Protein 7ZMX (pdb70)

Radius of gyration: 13.3 Å; Cα contacts (8 Å, |Δi|>4): 172; chains: 2; bounding box: 35×38×29 Å

Solvent-accessible surface area: 6915 Å² total; per-residue (Å²): 189,80,157,68,5,10,16,83,91,72,63,115,70,102,44,12,17,5,55,34,170,126,14,126,50,60,112,0,4,24,27,7,16,24,35,44,127,65,46,217,53,158,31,71,0,26,59,8,53,31,88,94,180,177,97,104,62,3,8,21,82,87,86,60,164,152,42,11,19,17,66,50,179,119,12,108,37,90,110,0,5,38,45,14,16,10,39,86,106,56,43,172,72,155,34,73,1,16,59,8,51,12,91,120,195

B-factor: mean 32.94, std 12.87, range [11.57, 84.51]

GO terms:
  GO:0000812 Swr1 complex (C, IDA)
  GO:0043998 histone H2A acetyltransferase activity (F, IDA)
  GO:0010485 histone H4 acetyltransferase activity (F, IDA)
  GO:0140002 histone H3K4me3 reader activity (F, IDA)
  GO:0005654 nucleoplasm (C, TAS)
  GO:0005654 nucleoplasm (C, IDA)
  GO:0043995 histone H4K5 acetyltransferase activity (F, IDA)
  GO:0043996 histone H4K8 acetyltransferase activity (F, IDA)
  GO:0043997 histone H4K12 acetyltransferase activity (F, IDA)
  GO:0046972 histone H4K16 acetyltransferase activity (F, IDA)
  GO:1905168 positive regulation of double-strand break repair via homologous recombination (P, IDA)
  GO:0051726 regulation of cell cycle (P, IMP)
  GO:0032777 piccolo histone acetyltransferase complex (C, IDA)
  GO:0035267 NuA4 histone acetyltransferase complex (C, IDA)

Secondary structure (DSSP, 8-state):
--EETTTTEE--SSEEE---TT-SS-EEETGGGT-SS--SS----HHHHHHH-/--EETTTTEE---EEEPS-TT-SS-EEETGGGT-SSPPPS----HHHHHHH-

InterPro domains:
  IPR001965 Zinc finger, PHD-type [SM00249] (362-407)
  IPR011011 Zinc finger, FYVE/PHD-type [SSF57903] (344-411)
  IPR013083 Zinc finger, RING/FYVE/PHD-type [G3DSA:3.30.40.10] (353-409)
  IPR019786 Zinc finger, PHD-type, conserved site [PS01359] (363-406)
  IPR019787 Zinc finger, PHD-finger [PS50016] (360-409)
  IPR024610 Inhibitor of growth protein, N-terminal histone-binding [PF12998] (3-104)
  IPR024610 Inhibitor of growth protein, N-terminal histone-binding [SM01408] (3-104)
  IPR028651 ING family [PTHR10333] (1-413)
  IPR042020 ING3, PHD domain [cd15585] (362-406)

Organism: Homo sapiens (NCBI:txid9606)

Structure (mmCIF, N/CA/C/O backbone):
data_7ZMX
#
_entry.id   7ZMX
#
_cell.length_a   40.695
_cell.length_b   40.695
_cell.length_c   100.595
_cell.angle_alpha   90.000
_cell.angle_beta   90.000
_cell.angle_gamma   120.000
#
_symmetry.space_group_name_H-M   'P 31 2 1'
#
loop_
_entity.id
_entity.type
_entity.pdbx_description
1 polymer 'Inhibitor of growth protein 3'
2 non-polymer 'ZINC ION'
3 non-polymer 'CALCIUM ION'
4 water water
#
loop_
_atom_site.group_PDB
_atom_site.id
_atom_site.type_symbol
_atom_site.label_atom_id
_atom_site.label_alt_id
_atom_site.label_comp_id
_atom_site.label_asym_id
_atom_site.label_entity_id
_atom_site.label_seq_id
_atom_site.pdbx_PDB_ins_code
_atom_site.Cartn_x
_atom_site.Cartn_y
_atom_site.Cartn_z
_atom_site.occupancy
_atom_site.B_iso_or_equiv
_atom_site.auth_seq_id
_atom_site.auth_comp_id
_atom_site.auth_asym_id
_atom_site.auth_atom_id
_atom_site.pdbx_PDB_model_num
ATOM 1 N N . GLU A 1 6 ? 34.21039 3.09592 -11.81717 1.000 41.79555 359 GLU A N 1
ATOM 2 C CA . GLU A 1 6 ? 33.84638 3.71420 -13.08066 1.000 41.35813 359 GLU A CA 1
ATOM 3 C C . GLU A 1 6 ? 32.67595 3.01400 -13.78824 1.000 34.87476 359 GLU A C 1
ATOM 4 O O . GLU A 1 6 ? 31.68624 3.66219 -14.07320 1.000 36.21112 359 GLU A O 1
ATOM 15 N N . PRO A 1 7 ? 32.77760 1.71784 -14.09168 1.000 33.31533 360 PRO A N 1
ATOM 16 C CA . PRO A 1 7 ? 31.59707 1.02617 -14.62724 1.000 30.87930 360 PRO A CA 1
ATOM 17 C C . PRO A 1 7 ? 30.42677 1.14653 -13.66783 1.000 26.54784 360 PRO A C 1
ATOM 18 O O . PRO A 1 7 ? 30.58886 1.07070 -12.44727 1.000 25.87491 360 PRO A O 1
ATOM 29 N N . ARG A 1 8 ? 29.24197 1.33628 -14.22482 1.000 23.52927 361 ARG A N 1
ATOM 30 C CA . ARG A 1 8 ? 28.01570 1.30531 -13.44883 1.000 23.11055 361 ARG A CA 1
ATOM 31 C C . ARG A 1 8 ? 27.31839 -0.02930 -13.63127 1.000 19.00249 361 ARG A C 1
ATOM 32 O O . ARG A 1 8 ? 27.35556 -0.64204 -14.71145 1.000 17.60491 361 ARG A O 1
ATOM 53 N N . TYR A 1 9 ? 26.72535 -0.49733 -12.54251 1.000 17.06967 362 TYR A N 1
ATOM 54 C CA . TYR A 1 9 ? 26.13338 -1.81543 -12.46723 1.000 17.11196 362 TYR A CA 1
ATOM 55 C C . TYR A 1 9 ? 24.69453 -1.71900 -11.97658 1.000 16.10666 362 TYR A C 1
ATOM 56 O O . TYR A 1 9 ? 24.21661 -0.64440 -11.63430 1.000 17.03365 362 TYR A O 1
ATOM 74 N N . CYS A 1 10 ? 24.00729 -2.85131 -11.99598 1.000 15.47503 363 CYS A N 1
ATOM 75 C CA . CYS A 1 10 ? 22.75748 -3.03553 -11.29802 1.000 15.68748 363 CYS A CA 1
ATOM 76 C C . CYS A 1 10 ? 21.59739 -2.34452 -11.97372 1.000 15.52338 363 CYS A C 1
ATOM 77 O O . CYS A 1 10 ? 21.76795 -1.67241 -12.98891 1.000 16.60930 363 CYS A O 1
ATOM 84 N N . ILE A 1 11 ? 20.39976 -2.56232 -11.44380 1.000 16.47132 364 ILE A N 1
ATOM 85 C CA . ILE A 1 11 ? 19.24266 -1.78077 -11.85543 1.000 18.35826 364 ILE A CA 1
ATOM 86 C C . ILE A 1 11 ? 19.41870 -0.30875 -11.50549 1.000 18.58820 364 ILE A C 1
ATOM 87 O O . ILE A 1 11 ? 18.89131 0.56088 -12.19738 1.000 18.01455 364 ILE A O 1
ATOM 103 N N . CYS A 1 12 ? 20.16311 -0.00550 -10.43462 1.000 18.12424 365 CYS A N 1
ATOM 104 C CA . CYS A 1 12 ? 20.29038 1.37025 -9.97772 1.000 17.93152 365 CYS A CA 1
ATOM 105 C C . CYS A 1 12 ? 21.32183 2.17860 -10.75208 1.000 18.13337 365 CYS A C 1
ATOM 106 O O . CYS A 1 12 ? 21.39934 3.38304 -10.56787 1.000 20.68768 365 CYS A O 1
ATOM 113 N N . ASN A 1 13 ? 22.14238 1.55377 -11.57797 1.000 16.94456 366 ASN A N 1
ATOM 114 C CA . ASN A 1 13 ? 23.13850 2.24380 -12.37146 1.000 18.75082 366 ASN A CA 1
ATOM 115 C C . ASN A 1 13 ? 24.11416 3.03175 -11.50419 1.000 19.25941 366 ASN A C 1
ATOM 116 O O . ASN A 1 13 ? 24.43271 4.18114 -11.79005 1.000 21.25340 366 ASN A O 1
ATOM 127 N N . GLN A 1 14 ? 24.62994 2.38387 -10.46489 1.000 20.55391 367 GLN A N 1
ATOM 128 C CA . GLN A 1 14 ? 25.69607 2.90933 -9.62683 1.000 20.79098 367 GLN A CA 1
ATOM 129 C C . GLN A 1 14 ? 26.91562 1.99540 -9.67221 1.000 19.93422 367 GLN A C 1
ATOM 130 O O . GLN A 1 14 ? 26.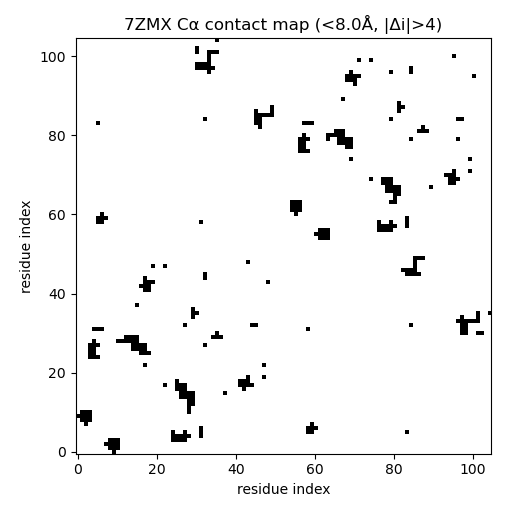85473 0.82144 -10.06003 1.000 19.25196 367 GLN A O 1
ATOM 144 N N . VAL A 1 15 ? 28.04796 2.56497 -9.29553 1.000 21.24554 368 VAL A N 1
ATOM 145 C CA . VAL A 1 15 ? 29.29388 1.80295 -9.26640 1.000 21.40615 368 VAL A CA 1
ATOM 146 C C . VAL A 1 15 ? 29.19640 0.63080 -8.30219 1.000 19.28848 368 VAL A C 1
ATOM 147 O O . VAL A 1 15 ? 28.28732 0.56299 -7.46476 1.000 18.88064 368 VAL A O 1
ATOM 160 N N . SER A 1 16 ? 30.13636 -0.29751 -8.44066 1.000 20.91933 369 SER A N 1
ATOM 161 C CA . SER A 1 16 ? 30.24737 -1.40827 -7.51282 1.000 21.24908 369 SER A CA 1
ATOM 162 C C . SER A 1 16 ? 30.56961 -0.88311 -6.12348 1.000 19.89119 369 SER A C 1
ATOM 163 O O . SER A 1 16 ? 31.49476 -0.10499 -5.95138 1.000 21.88760 369 SER A O 1
ATOM 171 N N . TYR A 1 17 ? 29.78392 -1.29306 -5.14028 1.000 19.49217 370 TYR A N 1
ATOM 172 C CA . TYR A 1 17 ? 30.03622 -0.96333 -3.74838 1.000 19.41845 370 TYR A CA 1
ATOM 173 C C . TYR A 1 17 ? 29.40817 -2.06445 -2.91258 1.000 20.53605 370 TYR A C 1
ATOM 174 O O . TYR A 1 17 ? 28.37550 -2.63354 -3.27486 1.000 20.73287 370 TYR A O 1
ATOM 192 N N . GLY A 1 18 ? 30.04691 -2.35229 -1.79288 1.000 20.87097 371 GLY A N 1
ATOM 193 C CA . GLY A 1 18 ? 29.48549 -3.37588 -0.93561 1.000 21.97032 371 GLY A CA 1
ATOM 194 C C . GLY A 1 18 ? 29.49328 -4.75199 -1.55818 1.000 22.62060 371 GLY A C 1
ATOM 195 O O . GLY A 1 18 ? 30.26574 -5.07076 -2.47575 1.000 23.12405 371 GLY A O 1
ATOM 199 N N . GLU A 1 19 ? 28.59636 -5.57644 -1.03279 1.000 21.95592 372 GLU A N 1
ATOM 200 C CA . GLU A 1 19 ? 28.43186 -6.93920 -1.51216 1.000 21.76198 372 GLU A CA 1
ATOM 201 C C . GLU A 1 19 ? 27.68211 -6.93370 -2.83010 1.000 20.07878 372 GLU A C 1
ATOM 202 O O . GLU A 1 19 ? 26.61053 -6.33224 -2.93674 1.000 20.15588 372 GLU A O 1
ATOM 214 N N . MET A 1 20 ? 28.23750 -7.61777 -3.82587 1.000 21.00869 373 MET A N 1
ATOM 215 C CA . MET A 1 20 ? 27.68238 -7.70222 -5.16913 1.000 20.85025 373 MET A CA 1
ATOM 216 C C . MET A 1 20 ? 27.37908 -9.15646 -5.50525 1.000 20.60847 373 MET A C 1
ATOM 217 O O . MET A 1 20 ? 28.08049 -10.06609 -5.05972 1.000 20.92686 373 MET A O 1
ATOM 231 N N . VAL A 1 21 ? 26.30677 -9.37877 -6.25447 1.000 18.48524 374 VAL A N 1
ATOM 232 C CA . VAL A 1 21 ? 25.93560 -10.70992 -6.69916 1.000 20.40961 374 VAL A CA 1
ATOM 233 C C . VAL A 1 21 ? 25.77803 -10.69887 -8.20899 1.000 21.32763 374 VAL A C 1
ATOM 234 O O . VAL A 1 21 ? 25.33581 -9.71262 -8.80950 1.000 20.04559 374 VAL A O 1
ATOM 247 N N . GLY A 1 22 ? 26.14976 -11.81657 -8.82097 1.000 21.21199 375 GLY A N 1
ATOM 248 C CA . GLY A 1 22 ? 26.05715 -11.99358 -10.25745 1.000 21.02712 375 GLY A CA 1
ATOM 249 C C . GLY A 1 22 ? 24.89236 -12.90657 -10.60470 1.000 23.95003 375 GLY A C 1
ATOM 250 O O . GLY A 1 22 ? 24.74557 -13.98671 -10.02908 1.000 25.45532 375 GLY A O 1
ATOM 254 N N . CYS A 1 23 ? 24.07661 -12.46159 -11.55217 1.000 24.05531 376 CYS A N 1
ATOM 255 C CA . CYS A 1 23 ? 22.97973 -13.29124 -12.03507 1.000 23.20964 376 CYS A CA 1
ATOM 256 C C . CYS A 1 23 ? 23.53287 -14.44587 -12.85112 1.000 24.09896 376 CYS A C 1
ATOM 257 O O . CYS A 1 23 ? 24.43953 -14.26667 -13.66954 1.000 25.20706 376 CYS A O 1
ATOM 264 N N . ASP A 1 24 ? 22.95957 -15.62653 -12.65439 1.000 23.82425 377 ASP A N 1
ATOM 265 C CA . ASP A 1 24 ? 23.46389 -16.83760 -13.29670 1.000 25.30993 377 ASP A CA 1
ATOM 266 C C . ASP A 1 24 ? 22.73065 -17.16569 -14.58697 1.000 28.66661 377 ASP A C 1
ATOM 267 O O . ASP A 1 24 ? 23.01529 -18.18597 -15.20836 1.000 29.52638 377 ASP A O 1
ATOM 276 N N . ASN A 1 25 ? 21.80719 -16.31174 -15.00507 1.000 29.56689 378 ASN A N 1
ATOM 277 C CA . ASN A 1 25 ? 21.22039 -16.38944 -16.33444 1.000 32.82067 378 ASN A CA 1
ATOM 278 C C . ASN A 1 25 ? 22.18766 -15.77109 -17.33368 1.000 33.04098 378 ASN A C 1
ATOM 279 O O . ASN A 1 25 ? 22.58101 -14.60765 -17.19722 1.000 33.18590 378 ASN A O 1
ATOM 290 N N . GLN A 1 26 ? 22.57485 -16.54719 -18.33982 1.000 37.64489 379 GLN A N 1
ATOM 291 C CA . GLN A 1 26 ? 23.59095 -16.07718 -19.27125 1.000 42.29889 379 GLN A CA 1
ATOM 292 C C . GLN A 1 26 ? 23.13655 -14.90032 -20.11074 1.000 41.94232 379 GLN A C 1
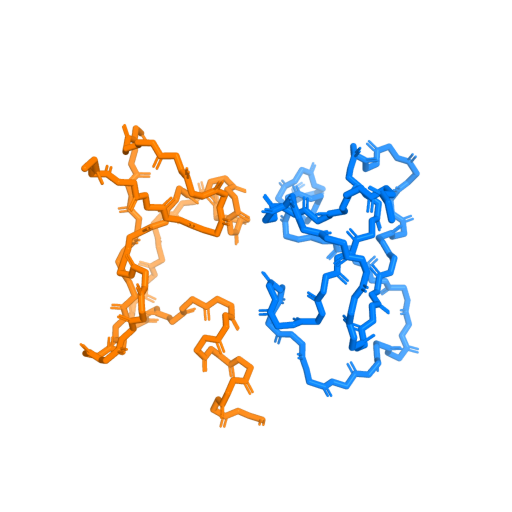ATOM 293 O O . GLN A 1 26 ? 23.98046 -14.17654 -20.64667 1.000 45.70700 379 GLN A O 1
ATOM 307 N N . ASP A 1 27 ? 21.83571 -14.69148 -20.24981 1.000 41.17939 380 ASP A N 1
ATOM 308 C CA . ASP A 1 27 ? 21.31210 -13.60325 -21.05842 1.000 42.87097 380 ASP A CA 1
ATOM 309 C C . ASP A 1 27 ? 20.86388 -12.41320 -20.22598 1.000 39.52603 380 ASP A C 1
ATOM 310 O O . ASP A 1 27 ? 20.19904 -11.51930 -20.75273 1.000 38.74894 380 ASP A O 1
ATOM 319 N N . CYS A 1 28 ? 21.20134 -12.38630 -18.94580 1.000 36.41621 381 CYS A N 1
ATOM 320 C CA . CYS A 1 28 ? 20.86982 -11.24998 -18.10747 1.000 30.92759 381 CYS A CA 1
ATOM 321 C C . CYS A 1 28 ? 21.46788 -9.98206 -18.70037 1.000 28.48805 381 CYS A C 1
ATOM 322 O O . CYS A 1 28 ? 22.68478 -9.92254 -18.93142 1.000 28.83285 381 CYS A O 1
ATOM 329 N N . PRO A 1 29 ? 20.66975 -8.95484 -18.94967 1.000 25.56946 382 PRO A N 1
ATOM 330 C CA . PRO A 1 29 ? 21.24257 -7.70742 -19.46773 1.000 24.56002 382 PRO A CA 1
ATOM 331 C C . PRO A 1 29 ? 22.14708 -6.97392 -18.49891 1.000 22.66644 382 PRO A C 1
ATOM 332 O O . PRO A 1 29 ? 23.04769 -6.24865 -18.94427 1.000 24.76800 382 PRO A O 1
ATOM 343 N N . ILE A 1 30 ? 21.94991 -7.13325 -17.19467 1.000 22.53528 383 ILE A N 1
ATOM 344 C CA . ILE A 1 30 ? 22.60894 -6.29382 -16.20634 1.000 21.69874 383 ILE A CA 1
ATOM 345 C C . ILE A 1 30 ? 23.77168 -7.02071 -15.53895 1.000 23.40015 383 ILE A C 1
ATOM 346 O O . ILE A 1 30 ? 24.82427 -6.42099 -15.30584 1.000 23.93967 383 ILE A O 1
ATOM 362 N N . GLU A 1 31 ? 23.57636 -8.31024 -15.21097 1.000 24.56790 384 GLU A N 1
ATOM 363 C CA . GLU A 1 31 ? 24.62694 -9.20818 -14.73675 1.000 25.99508 384 GLU A CA 1
ATOM 364 C C . GLU A 1 31 ? 24.97960 -9.01623 -13.26357 1.000 22.49766 384 GLU A C 1
ATOM 365 O O . GLU A 1 31 ? 24.96053 -9.98710 -12.50606 1.000 23.96245 384 GLU A O 1
ATOM 377 N N . TRP A 1 32 ? 25.30111 -7.79974 -12.83606 1.000 20.23801 385 TRP A N 1
ATOM 378 C CA . TRP A 1 32 ? 25.84850 -7.56874 -11.50038 1.000 18.97808 385 TRP A CA 1
ATOM 379 C C . TRP A 1 32 ? 24.97060 -6.59915 -10.73281 1.000 17.98782 385 TRP A C 1
ATOM 380 O O . TRP A 1 32 ? 24.60183 -5.55516 -11.25882 1.000 17.71427 385 TRP A O 1
ATOM 401 N N . PHE A 1 33 ? 24.65476 -6.94940 -9.48002 1.000 17.71867 386 PHE A N 1
ATOM 402 C CA . PHE A 1 33 ? 23.70054 -6.21252 -8.67441 1.000 17.89518 386 PHE A CA 1
ATOM 403 C C . PHE A 1 33 ? 24.22063 -6.02217 -7.26821 1.000 16.61875 386 PHE A C 1
ATOM 404 O O . PHE A 1 33 ? 24.92107 -6.86631 -6.72466 1.000 17.02149 386 PHE A O 1
ATOM 421 N N . HIS A 1 34 ? 23.86523 -4.90486 -6.66865 1.000 16.66209 387 HIS A N 1
ATOM 422 C CA . HIS A 1 34 ? 24.12985 -4.73228 -5.24021 1.000 15.95924 387 HIS A CA 1
ATOM 423 C C . HIS A 1 34 ? 23.16038 -5.57841 -4.43872 1.000 16.44758 387 HIS A C 1
ATOM 424 O O . HIS A 1 34 ? 21.97299 -5.63539 -4.76859 1.000 17.56884 387 HIS A O 1
ATOM 438 N N . TYR A 1 35 ? 23.64444 -6.19459 -3.35365 1.000 16.90516 388 TYR A N 1
ATOM 439 C CA . TYR A 1 35 ? 22.77715 -7.06556 -2.56419 1.000 18.84877 388 TYR A CA 1
ATOM 440 C C . TYR A 1 35 ? 21.47091 -6.36413 -2.19477 1.000 19.48490 388 TYR A C 1
ATOM 441 O O . TYR A 1 35 ? 20.38427 -6.92704 -2.35819 1.000 19.67287 388 TYR A O 1
ATOM 459 N N . GLY A 1 36 ? 21.56419 -5.12889 -1.68795 1.000 18.90483 389 GLY A N 1
ATOM 460 C CA . GLY A 1 36 ? 20.37317 -4.44104 -1.20457 1.000 20.21813 389 GLY A CA 1
ATOM 461 C C . GLY A 1 36 ? 19.34391 -4.20386 -2.28806 1.000 19.86186 389 GLY A C 1
ATOM 462 O O . GLY A 1 36 ? 18.13798 -4.28692 -2.03331 1.000 21.21210 389 GLY A O 1
ATOM 466 N N . CYS A 1 37 ? 19.80082 -3.88423 -3.50577 1.000 18.79432 390 CYS A N 1
ATOM 467 C CA . CYS A 1 37 ? 18.89010 -3.60346 -4.60037 1.000 17.76929 390 CYS A CA 1
ATOM 468 C C . CYS A 1 37 ? 18.07761 -4.81725 -5.01850 1.000 18.95274 390 CYS A C 1
ATOM 469 O O . CYS A 1 37 ? 17.08591 -4.65186 -5.73884 1.000 18.50754 390 CYS A O 1
ATOM 476 N N . VAL A 1 38 ? 18.47689 -6.01511 -4.58275 1.000 18.85990 391 VAL A N 1
ATOM 477 C CA . VAL A 1 38 ? 17.76592 -7.22925 -4.93767 1.000 19.31050 391 VAL A CA 1
ATOM 478 C C . VAL A 1 38 ? 17.32092 -7.99507 -3.70073 1.000 18.99701 391 VAL A C 1
ATOM 479 O O . VAL A 1 38 ? 16.94730 -9.15165 -3.79353 1.000 22.18558 391 VAL A O 1
ATOM 492 N N . GLY A 1 39 ? 17.34825 -7.35077 -2.53091 1.000 19.72272 392 GLY A N 1
ATOM 493 C CA . GLY A 1 39 ? 16.76020 -7.93610 -1.33877 1.000 20.95484 392 GLY A CA 1
ATOM 494 C C . GLY A 1 39 ? 17.58882 -8.96068 -0.61509 1.000 21.29674 392 GLY A C 1
ATOM 495 O O . GLY A 1 39 ? 17.03105 -9.70469 0.19236 1.000 23.67433 392 GLY A O 1
ATOM 499 N N . LEU A 1 40 ? 18.88952 -9.03546 -0.87527 1.000 21.69781 393 LEU A N 1
ATOM 500 C CA . LEU A 1 40 ? 19.75405 -10.01578 -0.23534 1.000 22.41757 393 LEU A CA 1
ATOM 501 C C . LEU A 1 40 ? 20.49627 -9.42295 0.95252 1.000 22.93522 393 LEU A C 1
ATOM 502 O O . LEU A 1 40 ? 20.86285 -8.24946 0.95274 1.000 23.17900 393 LEU A O 1
ATOM 518 N N . THR A 1 41 ? 20.74966 -10.26330 1.95991 1.000 26.62121 394 THR A N 1
ATOM 519 C CA . THR A 1 41 ? 21.66381 -9.90401 3.02985 1.000 31.79102 394 THR A CA 1
ATOM 520 C C . THR A 1 41 ? 22.84654 -10.85159 3.12242 1.000 35.02671 394 THR A C 1
ATOM 521 O O . THR A 1 41 ? 23.83764 -10.53008 3.79769 1.000 38.31695 394 THR A O 1
ATOM 532 N N . GLU A 1 42 ? 22.77609 -12.00557 2.47609 1.000 34.84263 395 GLU A N 1
ATOM 533 C CA . GLU A 1 42 ? 23.85118 -12.98117 2.54698 1.000 37.16510 395 GLU A CA 1
ATOM 534 C C . GLU A 1 42 ? 24.02658 -13.62176 1.17862 1.000 32.88179 395 GLU A C 1
ATOM 535 O O . GLU A 1 42 ? 23.09777 -13.66150 0.36274 1.000 31.20651 395 GLU A O 1
ATOM 547 N N . ALA A 1 43 ? 25.23524 -14.09629 0.94107 1.000 30.81962 396 ALA A N 1
ATOM 548 C CA . ALA A 1 43 ? 25.58434 -14.68893 -0.33507 1.000 30.04845 396 ALA A CA 1
ATOM 549 C C . ALA A 1 43 ? 24.68103 -15.87328 -0.64394 1.000 28.69449 396 ALA A C 1
ATOM 550 O O . ALA A 1 43 ? 24.46147 -16.72508 0.22637 1.000 29.05083 396 ALA A O 1
ATOM 557 N N . PRO A 1 44 ? 24.14526 -15.96643 -1.85494 1.000 29.15515 397 PRO A N 1
ATOM 558 C CA . PRO A 1 44 ? 23.32631 -17.13108 -2.21084 1.000 28.61082 397 PRO A CA 1
ATOM 559 C C . PRO A 1 44 ? 24.12145 -18.42393 -2.09357 1.000 25.94562 397 PRO A C 1
ATOM 560 O O . PRO A 1 44 ? 25.32241 -18.47085 -2.38234 1.000 26.46690 397 PRO A O 1
ATOM 571 N N . LYS A 1 45 ? 23.44135 -19.48155 -1.66297 1.000 23.89894 398 LYS A N 1
ATOM 572 C CA . LYS A 1 45 ? 24.10967 -20.75687 -1.42494 1.000 21.36336 398 LYS A CA 1
ATOM 573 C C . LYS A 1 45 ? 24.14591 -21.64063 -2.66170 1.000 21.87052 398 LYS A C 1
ATOM 574 O O . LYS A 1 45 ? 24.83488 -22.66370 -2.66561 1.000 20.62411 398 LYS A O 1
ATOM 593 N N . GLY A 1 46 ? 23.44516 -21.25890 -3.70730 1.000 21.15468 399 GLY A N 1
ATOM 594 C CA . GLY A 1 46 ? 23.56398 -21.89060 -4.99440 1.000 22.47691 399 GLY A CA 1
ATOM 595 C C . GLY A 1 46 ? 23.40222 -20.88134 -6.10742 1.000 22.79882 399 GLY A C 1
ATOM 596 O O . GLY A 1 46 ? 23.63645 -19.68490 -5.89996 1.000 23.53948 399 GLY A O 1
ATOM 600 N N . LYS A 1 47 ? 23.03489 -21.33497 -7.30049 1.000 22.14122 400 LYS A N 1
ATOM 601 C CA . LYS A 1 47 ? 22.80841 -20.39537 -8.38964 1.000 23.57056 400 LYS A CA 1
ATOM 602 C C . LYS A 1 47 ? 21.73794 -19.38694 -7.99077 1.000 22.34842 400 LYS A C 1
ATOM 603 O O . LYS A 1 47 ? 20.80064 -19.69984 -7.25428 1.000 23.51710 400 LYS A O 1
ATOM 622 N N . TRP A 1 48 ? 21.89499 -18.16418 -8.46939 1.000 22.43995 401 TRP A N 1
ATOM 623 C CA . TRP A 1 48 ? 20.99729 -17.06590 -8.15460 1.000 22.25087 401 TRP A CA 1
ATOM 624 C C . TRP A 1 48 ? 20.59675 -16.37611 -9.44929 1.000 21.00551 401 TRP A C 1
ATOM 625 O O . TRP A 1 48 ? 21.43306 -16.12963 -10.32350 1.000 21.05599 401 TRP A O 1
ATOM 646 N N . TYR A 1 49 ? 19.30913 -16.04953 -9.55463 1.000 22.73278 402 TYR A N 1
ATOM 647 C CA . TYR A 1 49 ? 18.74499 -15.34083 -10.69748 1.000 23.19183 402 TYR A CA 1
ATOM 648 C C . TYR A 1 49 ? 18.12152 -14.04740 -10.19232 1.000 24.14190 402 TYR A C 1
ATOM 649 O O . TYR A 1 49 ? 17.42602 -14.04821 -9.17184 1.000 24.50952 402 TYR A O 1
ATOM 667 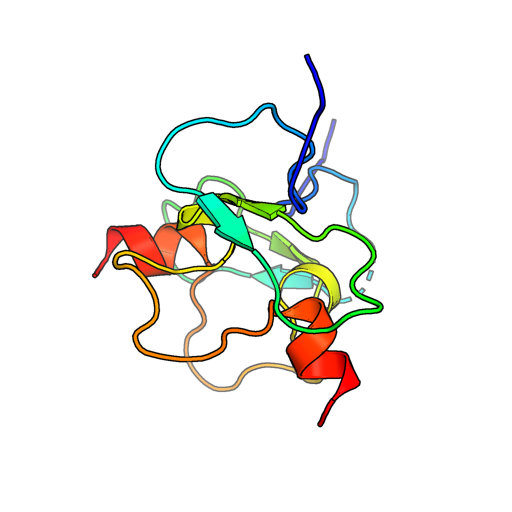N N . CYS A 1 50 ? 18.41641 -12.94697 -10.87601 1.000 23.85823 403 CYS A N 1
ATOM 668 C CA . CYS A 1 50 ? 17.95174 -11.63720 -10.47668 1.000 23.12865 403 CYS A CA 1
ATOM 669 C C . CYS A 1 50 ? 16.43960 -11.57493 -10.62798 1.000 24.51428 403 CYS A C 1
ATOM 670 O O . CYS A 1 50 ? 15.82873 -12.45977 -11.23947 1.000 25.11280 403 CYS A O 1
ATOM 677 N N . PRO A 1 51 ? 15.80142 -10.54282 -10.05603 1.000 25.14662 404 PRO A N 1
ATOM 678 C CA . PRO A 1 51 ? 14.32792 -10.47597 -10.13715 1.000 25.50065 404 PRO A CA 1
ATOM 679 C C . PRO A 1 51 ? 13.79523 -10.39923 -11.56238 1.000 26.06413 404 PRO A C 1
ATOM 680 O O . PRO A 1 51 ? 12.77219 -11.02913 -11.88841 1.000 27.41998 404 PRO A O 1
ATOM 691 N N . GLN A 1 52 ? 14.47829 -9.65515 -12.43616 1.000 26.03073 405 GLN A N 1
ATOM 692 C CA . GLN A 1 52 ? 14.02503 -9.53679 -13.81817 1.000 27.47431 405 GLN A CA 1
ATOM 693 C C . GLN A 1 52 ? 14.15770 -10.86535 -14.55536 1.000 27.50888 405 GLN A C 1
ATOM 694 O O . GLN A 1 52 ? 13.23415 -11.28202 -15.26881 1.000 30.72612 405 GLN A O 1
ATOM 708 N N . CYS A 1 53 ? 15.27568 -11.57924 -14.35000 1.000 26.47473 406 CYS A N 1
ATOM 709 C CA . CYS A 1 53 ? 15.43470 -12.87829 -14.99314 1.000 27.01237 406 CYS A CA 1
ATOM 710 C C . CYS A 1 53 ? 14.51997 -13.92337 -14.37959 1.000 29.55858 406 CYS A C 1
ATOM 711 O O . CYS A 1 53 ? 14.03925 -14.81683 -15.07872 1.000 31.20433 406 CYS A O 1
ATOM 718 N N . THR A 1 54 ? 14.28557 -13.84324 -13.07574 1.000 29.45100 407 THR A N 1
ATOM 719 C CA . THR A 1 54 ? 13.29896 -14.71343 -12.45107 1.000 30.13275 407 THR A CA 1
ATOM 720 C C . THR A 1 54 ? 11.91850 -14.52722 -13.07386 1.000 29.50320 407 THR A C 1
ATOM 721 O O . THR A 1 54 ? 11.20844 -15.50947 -13.33355 1.000 30.83518 407 THR A O 1
ATOM 732 N N . ALA A 1 55 ? 11.52805 -13.27785 -13.33354 1.000 30.17688 408 ALA A N 1
ATOM 733 C CA . ALA A 1 55 ? 10.26064 -13.02834 -14.01345 1.000 32.41478 408 ALA A CA 1
ATOM 734 C C . ALA A 1 55 ? 10.26944 -13.60598 -15.42656 1.000 34.10204 408 ALA A C 1
ATOM 735 O O . ALA A 1 55 ? 9.26112 -14.14880 -15.89943 1.000 35.85770 408 ALA A O 1
ATOM 742 N N . ALA A 1 56 ? 11.41104 -13.51172 -16.11072 1.000 35.60290 409 ALA A N 1
ATOM 743 C CA . ALA A 1 56 ? 11.50219 -14.04680 -17.46491 1.000 38.48334 409 ALA A CA 1
ATOM 744 C C . ALA A 1 56 ? 11.56975 -15.57198 -17.51293 1.000 39.58102 409 ALA A C 1
ATOM 745 O O . ALA A 1 56 ? 11.30268 -16.14883 -18.57187 1.000 42.56420 409 ALA A O 1
ATOM 752 N N . MET A 1 57 ? 11.93617 -16.24298 -16.41927 1.000 37.54184 410 MET A N 1
ATOM 753 C CA . MET A 1 57 ? 12.05354 -17.69316 -16.43934 1.000 39.22711 410 MET A CA 1
ATOM 754 C C . MET A 1 57 ? 10.80573 -18.43073 -15.98590 1.000 43.84231 410 MET A C 1
ATOM 755 O O . MET A 1 57 ? 10.70580 -19.64126 -16.20665 1.000 45.68674 410 MET A O 1
ATOM 769 N N . LYS A 1 58 ? 9.85897 -17.75431 -15.35112 1.000 49.08065 411 LYS A N 1
ATOM 770 C CA . LYS A 1 58 ? 8.65528 -18.43152 -14.88104 1.000 55.99662 411 LYS A CA 1
ATOM 771 C C . LYS A 1 58 ? 7.71673 -18.78666 -16.02716 1.000 56.72788 411 LYS A C 1
ATOM 772 O O . LYS A 1 58 ? 8.03692 -19.60716 -16.89498 1.000 57.55159 411 LYS A O 1
ATOM 792 N N . GLU B 1 6 ? 12.23906 16.93449 -9.62763 1.000 55.40062 359 GLU B N 1
ATOM 793 C CA . GLU B 1 6 ? 11.99860 15.86838 -10.60983 1.000 56.41769 359 GLU B CA 1
ATOM 794 C C . GLU B 1 6 ? 11.37129 14.64086 -9.93834 1.000 53.96130 359 GLU B C 1
ATOM 795 O O . GLU B 1 6 ? 11.92539 14.08842 -8.99161 1.000 54.01472 359 GLU B O 1
ATOM 806 N N . PRO B 1 7 ? 10.19368 14.21299 -10.42641 1.000 51.77520 360 PRO B N 1
ATOM 807 C CA . PRO B 1 7 ? 9.47425 13.10459 -9.74442 1.000 48.21801 360 PRO B CA 1
ATOM 808 C C . PRO B 1 7 ? 9.95149 11.72037 -10.16596 1.000 41.10226 360 PRO B C 1
ATOM 809 O O . PRO B 1 7 ? 9.26914 11.01298 -10.92066 1.000 39.82262 360 PRO B O 1
ATOM 820 N N . ARG B 1 8 ? 11.13130 11.31683 -9.67908 1.000 37.10291 361 ARG B N 1
ATOM 821 C CA . ARG B 1 8 ? 11.71386 10.02219 -10.03046 1.000 32.95751 361 ARG B CA 1
ATOM 822 C C . ARG B 1 8 ? 11.49326 8.97444 -8.94817 1.000 31.63781 361 ARG B C 1
ATOM 823 O O . ARG B 1 8 ? 11.46420 9.26672 -7.74555 1.000 34.21684 361 ARG B O 1
ATOM 844 N N . TYR B 1 9 ? 11.35515 7.73605 -9.39238 1.000 28.43535 362 TYR B N 1
ATOM 845 C CA . TYR B 1 9 ? 10.99150 6.66117 -8.49698 1.000 25.60301 362 TYR B CA 1
ATOM 846 C C . TYR B 1 9 ? 11.74069 5.39945 -8.87601 1.000 26.68073 362 TYR B C 1
ATOM 847 O O . TYR B 1 9 ? 12.51180 5.36404 -9.82964 1.000 26.74644 362 TYR B O 1
ATOM 865 N N . CYS B 1 10 ? 11.48035 4.36044 -8.09979 1.000 24.79120 363 CYS B N 1
ATOM 866 C CA . CYS B 1 10 ? 11.97596 3.00485 -8.31042 1.000 23.48795 363 CYS B CA 1
ATOM 867 C C . CYS B 1 10 ? 13.46891 2.90917 -8.05800 1.000 24.21206 363 CYS B C 1
ATOM 868 O O . CYS B 1 10 ? 14.15329 3.92703 -7.90768 1.000 25.65579 363 CYS B O 1
ATOM 875 N N . ILE B 1 11 ? 13.96961 1.67859 -7.97705 1.000 24.46965 364 ILE B N 1
ATOM 876 C CA . ILE B 1 11 ? 15.41184 1.46610 -7.88860 1.000 24.14495 364 ILE B CA 1
ATOM 877 C C . ILE B 1 11 ? 16.09995 2.08900 -9.08193 1.000 23.62189 364 ILE B C 1
ATOM 878 O O . ILE B 1 11 ? 17.24801 2.53286 -8.98536 1.000 24.29234 364 ILE B O 1
ATOM 894 N N . CYS B 1 12 ? 15.43349 2.10293 -10.23340 1.000 22.95862 365 CYS B N 1
ATOM 895 C CA . CYS B 1 12 ? 16.06499 2.63256 -11.43068 1.000 23.49716 365 CYS B CA 1
ATOM 896 C C . CYS B 1 12 ? 16.14323 4.15855 -11.43653 1.000 23.84722 365 CYS B C 1
ATOM 897 O O . CYS B 1 12 ? 16.93369 4.72312 -12.20852 1.000 24.29083 365 CYS B O 1
ATOM 904 N N . ASN B 1 13 ? 15.33688 4.83034 -10.60612 1.000 26.34286 366 ASN B N 1
ATOM 905 C CA . ASN B 1 13 ? 15.36523 6.28931 -10.49423 1.000 26.34536 366 ASN B CA 1
ATOM 906 C C . ASN B 1 13 ? 14.89145 6.97594 -11.77852 1.000 28.19980 366 ASN B C 1
ATOM 907 O O . ASN B 1 13 ? 15.52842 7.90046 -12.27406 1.000 29.72487 366 ASN B O 1
ATOM 918 N N . GLN B 1 14 ? 13.73804 6.53751 -12.28669 1.000 27.16400 367 GLN B N 1
ATOM 919 C CA . GLN B 1 14 ? 13.12243 7.10850 -13.47892 1.000 26.32094 367 GLN B CA 1
ATOM 920 C C . GLN B 1 14 ? 11.67955 7.50350 -13.17478 1.000 27.83709 367 GLN B C 1
ATOM 921 O O . GLN B 1 14 ? 11.15902 7.20326 -12.11215 1.000 28.49287 367 GLN B O 1
ATOM 935 N N . VAL B 1 15 ? 11.02203 8.21312 -14.10393 1.000 30.41652 368 VAL B N 1
ATOM 936 C CA . VAL B 1 15 ? 9.63191 8.64075 -13.84846 1.000 32.97943 368 VAL B CA 1
ATOM 937 C C . VAL B 1 15 ? 8.69258 7.42872 -13.86550 1.000 36.51750 368 VAL B C 1
ATOM 938 O O . VAL B 1 15 ? 9.01571 6.35916 -14.40149 1.000 36.56377 368 VAL B O 1
ATOM 951 N N . SER B 1 16 ? 7.49780 7.61393 -13.29263 1.000 38.04887 369 SER B N 1
ATOM 952 C CA . SER B 1 16 ? 6.53155 6.52884 -13.16968 1.000 41.91577 369 SER B CA 1
ATOM 953 C C . SER B 1 16 ? 5.97691 6.11300 -14.53153 1.000 44.08387 369 SER B C 1
ATOM 954 O O . SER B 1 16 ? 5.85080 6.93062 -15.44698 1.000 44.66828 369 SER B O 1
ATOM 962 N N . TYR B 1 17 ? 5.62249 4.82411 -14.65150 1.000 45.37410 370 TYR B N 1
ATOM 963 C CA . TYR B 1 17 ? 4.93653 4.30546 -15.84856 1.000 44.06490 370 TYR B CA 1
ATOM 964 C C . TYR B 1 17 ? 4.40947 2.86874 -15.7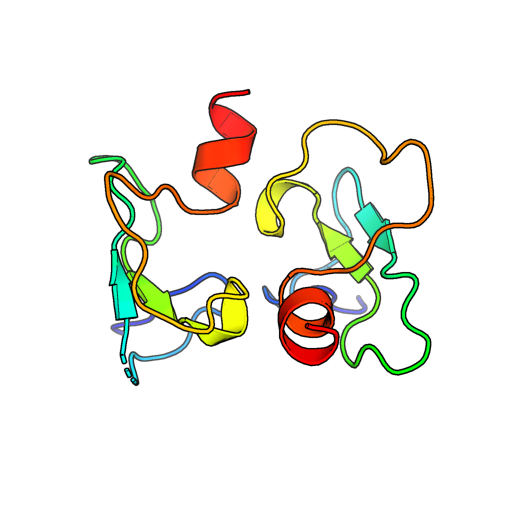2760 1.000 39.53563 370 TYR B C 1
ATOM 965 O O . TYR B 1 17 ? 4.90079 2.05098 -14.94288 1.000 35.89339 370 TYR B O 1
ATOM 983 N N . GLU B 1 19 ? 2.11190 0.58267 -14.37494 1.000 52.53222 372 GLU B N 1
ATOM 984 C CA . GLU B 1 19 ? 1.73903 0.19020 -13.01551 1.000 53.10004 372 GLU B CA 1
ATOM 985 C C . GLU B 1 19 ? 2.92639 0.27379 -12.05545 1.000 46.13668 372 GLU B C 1
ATOM 986 O O . GLU B 1 19 ? 4.00748 -0.27478 -12.32683 1.000 46.42445 372 GLU B O 1
ATOM 997 N N . MET B 1 20 ? 2.70810 0.94551 -10.92501 1.000 38.11173 373 MET B N 1
ATOM 998 C CA . MET B 1 20 ? 3.70157 1.06296 -9.87242 1.000 33.27650 373 MET B CA 1
ATOM 999 C C . MET B 1 20 ? 3.19148 0.30186 -8.65668 1.000 27.27786 373 MET B C 1
ATOM 1000 O O . MET B 1 20 ? 1.99567 0.33841 -8.34274 1.000 26.01192 373 MET B O 1
ATOM 1014 N N . VAL B 1 21 ? 4.08907 -0.37926 -7.97912 1.000 25.65957 374 VAL B N 1
ATOM 1015 C CA . VAL B 1 21 ? 3.79809 -0.97790 -6.68355 1.000 23.68167 374 VAL B CA 1
ATOM 1016 C C . VAL B 1 21 ? 4.38504 -0.08237 -5.59979 1.000 21.77742 374 VAL B C 1
ATOM 1017 O O . VAL B 1 21 ? 5.48894 0.44968 -5.73955 1.000 20.69334 374 VAL B O 1
ATOM 1030 N N . GLY B 1 22 ? 3.66238 0.06368 -4.49367 1.000 20.53475 375 GLY B N 1
ATOM 1031 C CA . GLY B 1 22 ? 4.10971 0.89491 -3.38966 1.000 19.91378 375 GLY B CA 1
ATOM 1032 C C . GLY B 1 22 ? 4.67395 0.06784 -2.24573 1.000 19.83928 375 GLY B C 1
ATOM 1033 O O . GLY B 1 22 ? 4.09451 -0.94823 -1.84369 1.000 19.82441 375 GLY B O 1
ATOM 1037 N N . CYS B 1 23 ? 5.81631 0.51247 -1.72831 1.000 18.85852 376 CYS B N 1
ATOM 1038 C CA . CYS B 1 23 ? 6.40736 -0.14533 -0.57155 1.000 19.26143 376 CYS B CA 1
ATOM 1039 C C . CYS B 1 23 ? 5.61800 0.18336 0.68996 1.000 19.39916 376 CYS B C 1
ATOM 1040 O O . CYS B 1 23 ? 5.20786 1.31968 0.90653 1.000 19.18042 376 CYS B O 1
ATOM 1047 N N . ASP B 1 24 ? 5.41637 -0.80541 1.53732 1.000 17.49044 377 ASP B N 1
ATOM 1048 C CA . ASP B 1 24 ? 4.58202 -0.64290 2.71434 1.000 17.94855 377 ASP B CA 1
ATOM 1049 C C . ASP B 1 24 ? 5.38441 -0.18884 3.92645 1.000 18.27913 377 ASP B C 1
ATOM 1050 O O . ASP B 1 24 ? 4.81072 -0.04320 5.01023 1.000 18.59520 377 ASP B O 1
ATOM 1059 N N . ASN B 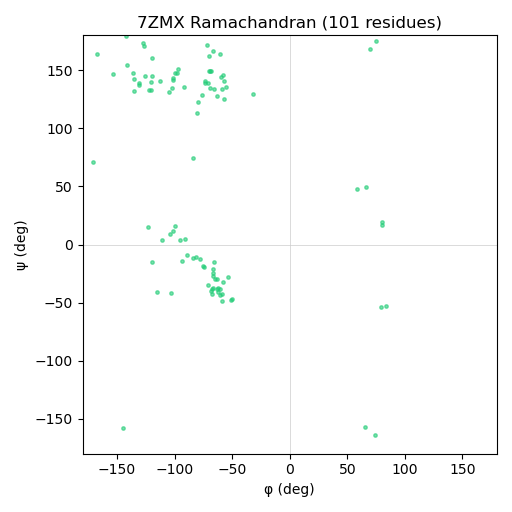1 25 ? 6.67617 0.09250 3.76359 1.000 18.22366 378 ASN B N 1
ATOM 1060 C CA . ASN B 1 25 ? 7.44133 0.75283 4.80752 1.000 18.54415 378 ASN B CA 1
ATOM 1061 C C . ASN B 1 25 ? 7.13328 2.24053 4.72146 1.000 18.52400 378 ASN B C 1
ATOM 1062 O O . ASN B 1 25 ? 7.50034 2.89453 3.74585 1.000 17.72301 378 ASN B O 1
ATOM 1073 N N . GLN B 1 26 ? 6.47046 2.78546 5.74714 1.000 19.95473 379 GLN B N 1
ATOM 1074 C CA . GLN B 1 26 ? 6.14278 4.20445 5.76111 1.000 19.71206 379 GLN B CA 1
ATOM 1075 C C . GLN B 1 26 ? 7.38130 5.06505 5.54003 1.000 20.18516 379 GLN B C 1
ATOM 1076 O O . GLN B 1 26 ? 7.27383 6.18493 5.02377 1.000 20.62631 379 GLN B O 1
ATOM 1090 N N . ASP B 1 27 ? 8.56017 4.56813 5.92213 1.000 19.92942 380 ASP B N 1
ATOM 1091 C CA . ASP B 1 27 ? 9.79915 5.32229 5.82317 1.000 21.88269 380 ASP B CA 1
ATOM 1092 C C . ASP B 1 27 ? 10.62163 4.93668 4.60321 1.000 21.81257 380 ASP B C 1
ATOM 1093 O O . ASP B 1 27 ? 11.78473 5.33142 4.50210 1.000 23.74653 380 ASP B O 1
ATOM 1102 N N . CYS B 1 28 ? 10.01853 4.24936 3.63776 1.000 20.70353 381 CYS B N 1
ATOM 1103 C CA . CYS B 1 28 ? 10.75221 3.88812 2.43308 1.000 20.49129 381 CYS B CA 1
ATOM 1104 C C . CYS B 1 28 ? 11.35510 5.11733 1.76322 1.000 22.31235 381 CYS B C 1
ATOM 1105 O O . CYS B 1 28 ? 10.68622 6.14300 1.62980 1.000 21.77025 381 CYS B O 1
ATOM 1112 N N . PRO B 1 29 ? 12.61277 5.05141 1.32777 1.000 23.46051 382 PRO B N 1
ATOM 1113 C CA . PRO B 1 29 ? 13.19800 6.22340 0.66430 1.000 25.66602 382 PRO B CA 1
ATOM 1114 C C . PRO B 1 29 ? 12.76633 6.41860 -0.77366 1.000 23.87055 382 PRO B C 1
ATOM 1115 O O . PRO B 1 29 ? 13.03909 7.48859 -1.33697 1.000 25.93928 382 PRO B O 1
ATOM 1126 N N . ILE B 1 30 ? 12.12774 5.42325 -1.38227 1.000 22.42027 383 ILE B N 1
ATOM 1127 C CA . ILE B 1 30 ? 11.77462 5.46249 -2.79112 1.000 21.95088 383 ILE B CA 1
ATOM 1128 C C . ILE B 1 30 ? 10.26376 5.46096 -3.02628 1.000 22.94872 383 ILE B C 1
ATOM 1129 O O . ILE B 1 30 ? 9.76809 6.20325 -3.88227 1.000 23.42972 383 ILE B O 1
ATOM 1145 N N . GLU B 1 31 ? 9.52198 4.65839 -2.27003 1.000 20.43078 384 GLU B N 1
ATOM 1146 C CA . GLU B 1 31 ? 8.05543 4.63478 -2.23580 1.000 19.91036 384 GLU B CA 1
ATOM 1147 C C . GLU B 1 31 ? 7.38912 3.80401 -3.31713 1.000 19.77405 384 GLU B C 1
ATOM 1148 O O . GLU B 1 31 ? 6.53782 2.98010 -2.99736 1.000 19.20453 384 GLU B O 1
ATOM 1160 N N . TRP B 1 32 ? 7.72751 4.04814 -4.58679 1.000 19.51478 385 TRP B N 1
ATOM 1161 C CA . TRP B 1 32 ? 7.01991 3.46320 -5.71783 1.000 20.64210 385 TRP B CA 1
ATOM 1162 C C . TRP B 1 32 ? 8.01992 2.86663 -6.69158 1.000 19.52896 385 TRP B C 1
ATOM 1163 O O . TRP B 1 32 ? 9.06197 3.46716 -6.94894 1.000 20.59565 385 TRP B O 1
ATOM 1184 N N . PHE B 1 33 ? 7.67159 1.68920 -7.22776 1.000 20.76326 386 PHE B N 1
ATOM 1185 C CA . PHE B 1 33 ? 8.56469 0.87349 -8.03388 1.000 21.82702 386 PHE B CA 1
ATOM 1186 C C . PHE B 1 33 ? 7.85365 0.34680 -9.26968 1.000 23.80731 386 PHE B C 1
ATOM 1187 O O . PHE B 1 33 ? 6.66421 0.00418 -9.22160 1.000 24.89684 386 PHE B O 1
ATOM 1204 N N . HIS B 1 34 ? 8.58135 0.29283 -10.38703 1.000 23.62792 387 HIS B N 1
ATOM 1205 C CA . HIS B 1 34 ? 8.04207 -0.37336 -11.56797 1.000 23.72299 387 HIS B CA 1
ATOM 1206 C C . HIS B 1 34 ? 7.97520 -1.87432 -11.29408 1.000 22.28479 387 HIS B C 1
ATOM 1207 O O . HIS B 1 34 ? 8.93536 -2.46656 -10.79122 1.000 22.40107 387 HIS B O 1
ATOM 1221 N N . TYR B 1 35 ? 6.85528 -2.49918 -11.65284 1.000 23.61810 388 TYR B N 1
ATOM 1222 C CA . TYR B 1 35 ? 6.73842 -3.93841 -11.47757 1.000 25.43141 388 TYR B CA 1
ATOM 1223 C C . TYR B 1 35 ? 7.94435 -4.66072 -12.06009 1.000 27.86074 388 TYR B C 1
ATOM 1224 O O . TYR B 1 35 ? 8.51578 -5.55162 -11.43159 1.000 27.23943 388 TYR B O 1
ATOM 1242 N N . GLY B 1 36 ? 8.34078 -4.28921 -13.27780 1.000 30.10311 389 GLY B N 1
ATOM 1243 C CA . GLY B 1 36 ? 9.36761 -5.05319 -13.96662 1.000 30.24487 389 GLY B CA 1
ATOM 1244 C C . GLY B 1 36 ? 10.71173 -4.95926 -13.27837 1.000 29.83032 389 GLY B C 1
ATOM 1245 O O . GLY B 1 36 ? 11.46507 -5.93651 -13.21933 1.000 31.45635 389 GLY B O 1
ATOM 1249 N N . CYS B 1 37 ? 11.03251 -3.77888 -12.74621 1.000 28.30595 390 CYS B N 1
ATOM 1250 C CA . CYS B 1 37 ? 12.31882 -3.58303 -12.09143 1.000 26.82882 390 CYS B CA 1
ATOM 1251 C C . CYS B 1 37 ? 12.45948 -4.43911 -10.83865 1.000 25.95397 390 CYS B C 1
ATOM 1252 O O . CYS B 1 37 ? 13.57290 -4.83259 -10.47920 1.000 27.22120 390 CYS B O 1
ATOM 1259 N N . VAL B 1 38 ? 11.35436 -4.74364 -10.16087 1.000 26.12398 391 VAL B N 1
ATOM 1260 C CA . VAL B 1 38 ? 11.38400 -5.54836 -8.94367 1.000 24.31948 391 VAL B CA 1
ATOM 1261 C C . VAL B 1 38 ? 10.91922 -6.97071 -9.19318 1.000 27.05743 391 VAL B C 1
ATOM 1262 O O . VAL B 1 38 ? 10.72160 -7.73575 -8.23849 1.000 27.37744 391 VAL B O 1
ATOM 1275 N N . GLY B 1 39 ? 10.73808 -7.34145 -10.45705 1.000 28.32150 392 GLY B N 1
ATOM 1276 C CA . GLY B 1 39 ? 10.48028 -8.72341 -10.81191 1.000 28.71586 392 GLY B CA 1
ATOM 1277 C C . GLY B 1 39 ? 9.06822 -9.20732 -10.62087 1.000 30.97830 392 GLY B C 1
ATOM 1278 O O . GLY B 1 39 ? 8.85414 -10.41990 -10.55500 1.000 31.33106 392 GLY B O 1
ATOM 1282 N N . LEU B 1 40 ? 8.10002 -8.29958 -10.54161 1.000 30.97112 393 LEU B N 1
ATOM 1283 C CA . LEU B 1 40 ? 6.70240 -8.66761 -10.37203 1.000 32.81802 393 LEU B CA 1
ATOM 1284 C C . LEU B 1 40 ? 6.03554 -8.81052 -11.73478 1.000 34.03138 393 LEU B C 1
ATOM 1285 O O . LEU B 1 40 ? 6.24695 -7.99904 -12.63245 1.000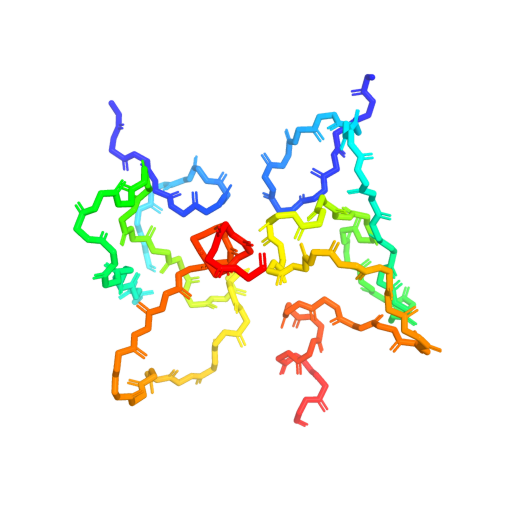 34.63858 393 LEU B O 1
ATOM 1301 N N . THR B 1 41 ? 5.25225 -9.86677 -11.89787 1.000 38.53547 394 THR B N 1
ATOM 1302 C CA . THR B 1 41 ? 4.48116 -10.08020 -13.11451 1.000 42.30964 394 THR B CA 1
ATOM 1303 C C . THR B 1 41 ? 2.99036 -9.92732 -12.86361 1.000 44.14559 394 THR B C 1
ATOM 1304 O O . THR B 1 41 ? 2.18540 -10.16450 -13.77094 1.000 46.14486 394 THR B O 1
ATOM 1315 N N . GLU B 1 42 ? 2.60717 -9.55907 -11.64708 1.000 44.08693 395 GLU B N 1
ATOM 1316 C CA . GLU B 1 42 ? 1.21446 -9.39988 -11.25948 1.000 44.60911 395 GLU B CA 1
ATOM 1317 C C . GLU B 1 42 ? 1.20426 -8.67134 -9.92813 1.000 40.63550 395 GLU B C 1
ATOM 1318 O O . GLU B 1 42 ? 2.21946 -8.61056 -9.22592 1.000 39.06070 395 GLU B O 1
ATOM 1330 N N . ALA B 1 43 ? 0.05154 -8.15317 -9.57808 1.000 40.14281 396 ALA B N 1
ATOM 1331 C CA . ALA B 1 43 ? -0.04261 -7.34074 -8.38308 1.000 38.87206 396 ALA B CA 1
ATOM 1332 C C . ALA B 1 43 ? 0.23025 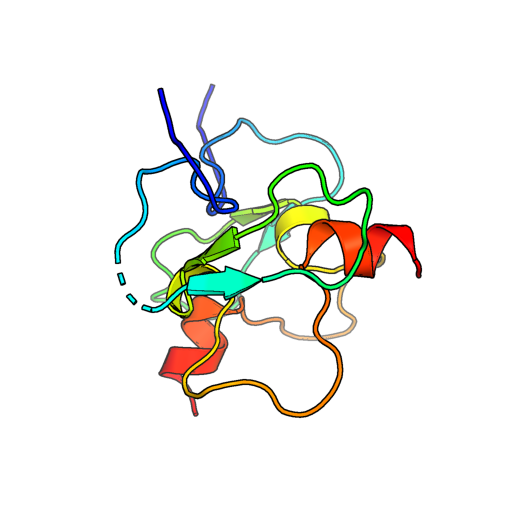-8.20963 -7.16356 1.000 34.99008 396 ALA B C 1
ATOM 1333 O O . ALA B 1 43 ? -0.30487 -9.32143 -7.06425 1.000 39.00341 396 ALA B O 1
ATOM 1340 N N . PRO B 1 44 ? 1.06118 -7.75665 -6.23310 1.000 32.46533 397 PRO B N 1
ATOM 1341 C CA . PRO B 1 44 ? 1.31329 -8.55084 -5.03406 1.000 30.18447 397 PRO B CA 1
ATOM 1342 C C . PRO B 1 44 ? 0.06919 -8.56941 -4.16725 1.000 29.53543 397 PRO B C 1
ATOM 1343 O O . PRO B 1 44 ? -0.73853 -7.63794 -4.17547 1.000 30.96084 397 PRO B O 1
ATOM 1354 N N . LYS B 1 45 ? -0.09991 -9.66111 -3.44952 1.000 30.34097 398 LYS B N 1
ATOM 1355 C CA . LYS B 1 45 ? -1.11627 -9.75247 -2.42111 1.000 31.85562 398 LYS B CA 1
ATOM 1356 C C . LYS B 1 45 ? -0.46910 -9.45379 -1.07444 1.000 30.53801 398 LYS B C 1
ATOM 1357 O O . LYS B 1 45 ? 0.72339 -9.70136 -0.86173 1.000 33.66341 398 LYS B O 1
ATOM 1376 N N . GLY B 1 46 ? -1.26489 -8.91167 -0.16873 1.000 28.08378 399 GLY B N 1
ATOM 1377 C CA . GLY B 1 46 ? -0.78769 -8.64836 1.15429 1.000 26.30062 399 GLY B CA 1
ATOM 1378 C C . GLY B 1 46 ? 0.13900 -7.45532 1.13435 1.000 23.34457 399 GLY B C 1
ATOM 1379 O O . GLY B 1 46 ? 0.17967 -6.67977 0.19196 1.000 26.51106 399 GLY B O 1
ATOM 1383 N N . LYS B 1 47 ? 0.89455 -7.31128 2.21501 1.000 22.02228 400 LYS B N 1
ATOM 1384 C CA . LYS B 1 47 ? 1.89056 -6.26446 2.29146 1.000 22.11385 400 LYS B CA 1
ATOM 1385 C C . LYS B 1 47 ? 3.04711 -6.56815 1.34970 1.000 19.63937 400 LYS B C 1
ATOM 1386 O O . LYS B 1 47 ? 3.40941 -7.72709 1.11156 1.000 20.12870 400 LYS B O 1
ATOM 1405 N N . TRP B 1 48 ? 3.64949 -5.51166 0.84382 1.000 18.33624 401 TRP B N 1
ATOM 1406 C CA . TRP B 1 48 ? 4.79766 -5.62812 -0.03198 1.000 18.25377 401 TRP B CA 1
ATOM 1407 C C . TRP B 1 48 ? 5.84731 -4.61951 0.39928 1.000 17.19781 401 TRP B C 1
ATOM 1408 O O . TRP B 1 48 ? 5.53906 -3.44876 0.62970 1.000 17.04516 401 TRP B O 1
ATOM 1429 N N . TYR B 1 49 ? 7.08236 -5.08327 0.51758 1.000 17.31290 402 TYR B N 1
ATOM 1430 C CA . TYR B 1 49 ? 8.24279 -4.27771 0.84038 1.000 18.69515 402 TYR B CA 1
ATOM 1431 C C . TYR B 1 49 ? 9.25143 -4.39112 -0.28323 1.000 19.00212 402 TYR B C 1
ATOM 1432 O O . TYR B 1 49 ? 9.49744 -5.48190 -0.81276 1.000 19.93491 402 TYR B O 1
ATOM 1450 N N . CYS B 1 50 ? 9.86343 -3.27439 -0.60179 1.000 18.52961 403 CYS B N 1
ATOM 1451 C CA . CYS B 1 50 ? 10.79691 -3.23563 -1.70127 1.000 19.50479 403 CYS B CA 1
ATOM 1452 C C . CYS B 1 50 ? 12.08308 -3.96347 -1.34315 1.000 19.93105 403 CYS B C 1
ATOM 1453 O O . CYS B 1 50 ? 12.29223 -4.35227 -0.19712 1.000 18.01379 403 CYS B O 1
ATOM 1460 N N . PRO B 1 51 ? 12.97428 -4.16128 -2.31924 1.000 21.28378 404 PRO B N 1
ATOM 1461 C CA . PRO B 1 51 ? 14.19461 -4.94036 -2.03267 1.000 22.09215 404 PRO B CA 1
ATOM 1462 C C . PRO B 1 51 ? 15.07099 -4.33930 -0.95600 1.000 21.74060 404 PRO B C 1
ATOM 1463 O O . PRO B 1 51 ? 15.55149 -5.06926 -0.08562 1.000 21.45593 404 PRO B O 1
ATOM 1474 N N . GLN B 1 52 ? 15.29224 -3.02539 -0.96910 1.000 23.39235 405 GLN B N 1
ATOM 1475 C CA . GLN B 1 52 ? 16.17803 -2.43088 0.03676 1.000 23.99335 405 GLN B CA 1
ATOM 1476 C C . GLN B 1 52 ? 15.55830 -2.49035 1.43145 1.000 23.11585 405 GLN B C 1
ATOM 1477 O O . GLN B 1 52 ? 16.25019 -2.76515 2.41678 1.000 23.97524 405 GLN B O 1
ATOM 1491 N N . CYS B 1 53 ? 14.25620 -2.23915 1.54370 1.000 20.89943 406 CYS B N 1
ATOM 1492 C CA . CYS B 1 53 ? 13.62290 -2.32103 2.85210 1.000 22.88505 406 CYS B CA 1
ATOM 1493 C C . CYS B 1 53 ? 13.60971 -3.75922 3.34232 1.000 22.61192 406 CYS B C 1
ATOM 1494 O O . CYS B 1 53 ? 13.82989 -4.02871 4.53220 1.000 25.03818 406 CYS B O 1
ATOM 1501 N N . THR B 1 54 ? 13.37890 -4.70032 2.42569 1.000 19.87547 407 THR B N 1
ATOM 1502 C CA . T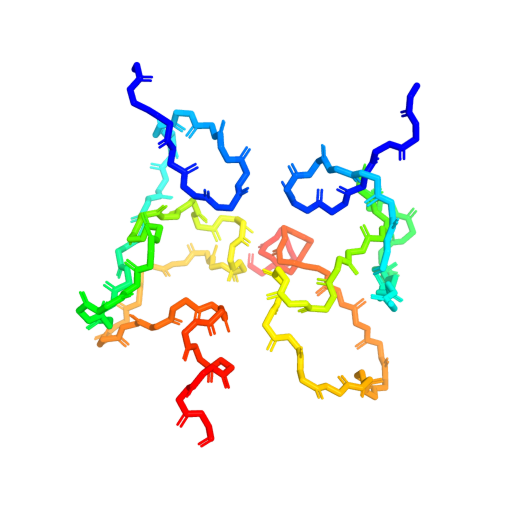HR B 1 54 ? 13.39778 -6.10749 2.78548 1.000 19.45019 407 THR B CA 1
ATOM 1503 C C . THR B 1 54 ? 14.74901 -6.48355 3.35642 1.000 21.94474 407 THR B C 1
ATOM 1504 O O . THR B 1 54 ? 14.83156 -7.11251 4.42037 1.000 24.15720 407 THR B O 1
ATOM 1515 N N . ALA B 1 55 ? 15.82451 -6.09525 2.66888 1.000 23.18575 408 ALA B N 1
ATOM 1516 C CA . ALA B 1 55 ? 17.15586 -6.42914 3.15157 1.000 25.03146 408 ALA B CA 1
ATOM 1517 C C . ALA B 1 55 ? 17.41708 -5.78328 4.50282 1.000 27.12215 408 ALA B C 1
ATOM 1518 O O . ALA B 1 55 ? 17.98852 -6.41384 5.40252 1.000 27.88584 408 ALA B O 1
ATOM 1525 N N . ALA B 1 56 ? 16.98994 -4.53080 4.67297 1.000 26.38431 409 ALA B N 1
ATOM 1526 C CA . ALA B 1 56 ? 17.26172 -3.84180 5.92880 1.000 27.52379 409 ALA B CA 1
ATOM 1527 C C . ALA B 1 56 ? 16.51535 -4.46336 7.09512 1.000 30.07625 409 ALA B C 1
ATOM 1528 O O . ALA B 1 56 ? 16.94977 -4.32030 8.24803 1.000 32.54667 409 ALA B O 1
ATOM 1535 N N . MET B 1 57 ? 15.40317 -5.14045 6.82498 1.000 31.91534 410 MET B N 1
ATOM 1536 C CA . MET B 1 57 ? 14.65498 -5.78359 7.89472 1.000 38.74806 410 MET B CA 1
ATOM 1537 C C . MET B 1 57 ? 15.18764 -7.15738 8.25691 1.000 43.41835 410 MET B C 1
ATOM 1538 O O . MET B 1 57 ? 14.78412 -7.69621 9.29059 1.000 45.31122 410 MET B O 1
ATOM 1552 N N . LYS B 1 58 ? 16.07430 -7.72950 7.45536 1.000 47.48677 411 LYS B N 1
ATOM 1553 C CA . LYS B 1 58 ? 16.50750 -9.11105 7.65919 1.000 50.55601 411 LYS B CA 1
ATOM 1554 C C . LYS B 1 58 ? 18.03271 -9.21548 7.68023 1.000 53.86230 411 LYS B C 1
ATOM 1555 O O . LYS B 1 58 ? 18.72875 -8.27303 8.07558 1.000 55.69043 411 LYS B O 1
#

Sequence (105 aa):
EPRYCICNQVSYGEMVGCDNQDCPIEWFHYGCVGLTEAPKGKWYCPQCTAAMKEPRYCICNQVSYEMVGCDNQDCPIEWFHYGCVGLTEAPKGKWYCPQCTAAMK

Nearest PDB structures (foldseek):
  7zmx-assembly1_A  TM=1.019E+00  e=1.687E-10  Homo sapiens
  2vnf-assembly1_A  TM=9.965E-01  e=3.408E-08  Homo sapiens
  2vnf-assembly2_C  TM=1.003E+00  e=8.163E-08  Homo sapiens
  2g6q-assembly1_A  TM=9.816E-01  e=6.673E-08  Mus musculus
  3c6w-assembly1_A  TM=9.718E-01  e=1.068E-07  Homo sapiens

Foldseek 3Di:
DAFAAPVRHDDDDDKDAAPPPPDPGGIHDQVNQVHDDDDPDHDHGPVVVVVVD/DQFAAPVGHHDDPWDAAPPPPDPGGTHDCVNQVHPDHDPDHDHGPVVVVVVD